Protein AF-A0A382EN35-F1 (afdb_monomer)

Foldseek 3Di:
DPPDDFCLLLLCQFDDPCVVVSVVCNVDPVSRVVVRVCVVVVCVVLVVCCVQLNPLLVSLVSLLVVLVVSCNRPFQDPVRDTPDDDPDDDHGDDPSNVSSVVSVVCNVVVCSCPPHPVVVVVVPPPDD

Structure (mmCIF, N/CA/C/O backbone):
data_AF-A0A382EN35-F1
#
_entry.id   AF-A0A382EN35-F1
#
loop_
_atom_site.group_PDB
_atom_site.id
_atom_site.type_symbol
_atom_site.label_atom_id
_atom_site.label_alt_id
_atom_site.label_comp_id
_atom_site.label_asym_id
_atom_site.label_entity_id
_atom_site.label_seq_id
_atom_site.pdbx_PDB_ins_code
_atom_site.Cartn_x
_atom_site.Cartn_y
_atom_site.Cartn_z
_atom_site.occupancy
_atom_site.B_iso_or_equiv
_atom_site.auth_seq_id
_atom_site.auth_comp_id
_atom_site.auth_asym_id
_atom_site.auth_atom_id
_atom_site.pdbx_PDB_model_num
ATOM 1 N N . MET A 1 1 ? 26.527 -5.115 -1.993 1.00 43.12 1 MET A N 1
ATOM 2 C CA . MET A 1 1 ? 25.183 -4.960 -1.397 1.00 43.12 1 MET A CA 1
ATOM 3 C C . MET A 1 1 ? 24.910 -3.475 -1.272 1.00 43.12 1 MET A C 1
ATOM 5 O O . MET A 1 1 ? 25.700 -2.794 -0.634 1.00 43.12 1 MET A O 1
ATOM 9 N N . ASN A 1 2 ? 23.881 -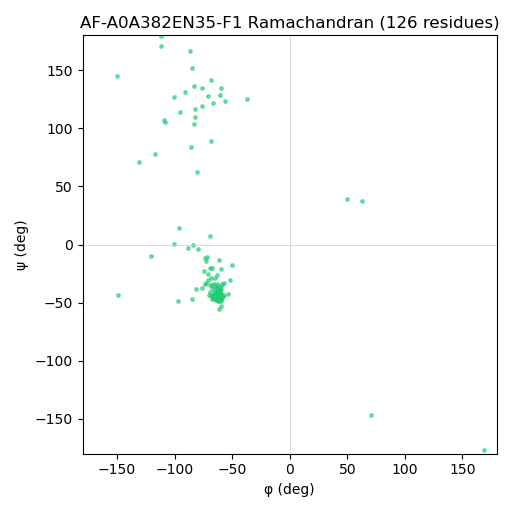2.965 -1.946 1.00 49.78 2 ASN A N 1
ATOM 10 C CA . ASN A 1 2 ? 23.429 -1.591 -1.745 1.00 49.78 2 ASN A CA 1
ATOM 11 C C . ASN A 1 2 ? 22.644 -1.558 -0.415 1.00 49.78 2 ASN A C 1
ATOM 13 O O . ASN A 1 2 ? 21.685 -2.321 -0.305 1.00 49.78 2 ASN A O 1
ATOM 17 N N . PRO A 1 3 ? 23.062 -0.784 0.605 1.00 67.81 3 PRO A N 1
ATOM 18 C CA . PRO A 1 3 ? 22.403 -0.771 1.914 1.00 67.81 3 PRO A CA 1
ATOM 19 C C . PRO A 1 3 ? 21.035 -0.072 1.898 1.00 67.81 3 PRO A C 1
ATOM 21 O O . PRO A 1 3 ? 20.296 -0.158 2.875 1.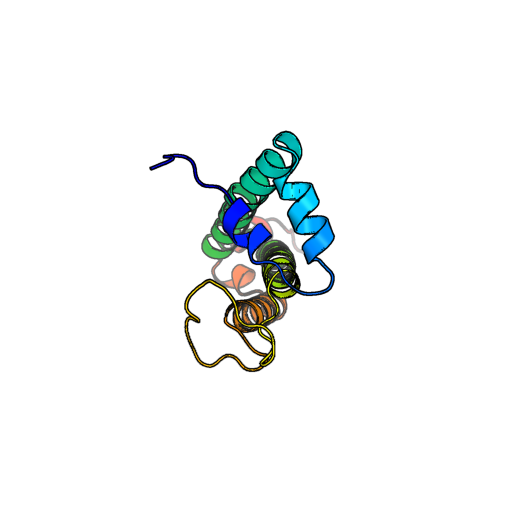00 67.81 3 PRO A O 1
ATOM 24 N N . PHE A 1 4 ? 20.692 0.618 0.810 1.00 75.19 4 PHE A N 1
ATOM 25 C CA . PHE A 1 4 ? 19.446 1.364 0.684 1.00 75.19 4 PHE A CA 1
ATOM 26 C C . PHE A 1 4 ? 18.336 0.494 0.076 1.00 75.19 4 PHE A C 1
ATOM 28 O O . PHE A 1 4 ? 18.537 -0.173 -0.942 1.00 75.19 4 PHE A O 1
ATOM 35 N N . TRP A 1 5 ? 17.158 0.499 0.707 1.00 81.62 5 TRP A N 1
ATOM 36 C CA . TRP A 1 5 ? 15.950 -0.138 0.177 1.00 81.62 5 TRP A CA 1
ATOM 37 C C . TRP A 1 5 ? 15.450 0.616 -1.064 1.00 81.62 5 TRP A C 1
ATOM 39 O O . TRP A 1 5 ? 15.502 1.843 -1.095 1.00 81.62 5 TRP A O 1
ATOM 49 N N . SER A 1 6 ? 14.953 -0.109 -2.071 1.00 87.94 6 SER A N 1
ATOM 50 C CA . SER A 1 6 ? 14.309 0.488 -3.247 1.00 87.94 6 SER A CA 1
ATOM 51 C C . SER A 1 6 ? 13.233 -0.424 -3.837 1.00 87.94 6 SER A C 1
ATOM 53 O O . SER A 1 6 ? 13.382 -1.648 -3.883 1.00 87.94 6 SER A O 1
ATOM 55 N N . SER A 1 7 ? 12.166 0.186 -4.349 1.00 88.25 7 SER A N 1
ATOM 56 C CA . SER A 1 7 ? 11.065 -0.464 -5.064 1.00 88.25 7 SER A CA 1
ATOM 57 C C . SER A 1 7 ? 11.393 -0.791 -6.525 1.00 88.25 7 SER A C 1
ATOM 59 O O . SER A 1 7 ? 10.600 -1.454 -7.195 1.00 88.25 7 SER A O 1
ATOM 61 N N . ALA A 1 8 ? 12.574 -0.402 -7.025 1.00 88.62 8 ALA A N 1
ATOM 62 C CA . ALA A 1 8 ? 12.966 -0.589 -8.423 1.00 88.62 8 ALA A CA 1
ATOM 63 C C . ALA A 1 8 ? 12.829 -2.039 -8.910 1.00 88.62 8 ALA A C 1
ATOM 65 O O . ALA A 1 8 ? 12.314 -2.276 -9.998 1.00 88.62 8 ALA A O 1
ATOM 66 N N . ALA A 1 9 ? 13.237 -3.018 -8.098 1.00 86.81 9 ALA A N 1
ATOM 67 C CA . ALA A 1 9 ? 13.136 -4.432 -8.464 1.00 86.81 9 ALA A CA 1
ATOM 68 C C . ALA A 1 9 ? 11.678 -4.885 -8.653 1.00 86.81 9 ALA A C 1
ATOM 70 O O . ALA A 1 9 ? 11.388 -5.657 -9.560 1.00 86.81 9 ALA A O 1
ATOM 71 N N . PHE A 1 10 ? 10.758 -4.374 -7.829 1.00 87.25 10 PHE A N 1
ATOM 72 C CA . PHE A 1 10 ? 9.329 -4.653 -7.961 1.00 87.25 10 PHE A CA 1
ATOM 73 C C . PHE A 1 10 ? 8.751 -4.007 -9.226 1.00 87.25 10 PHE A C 1
ATOM 75 O O . PHE A 1 10 ? 8.038 -4.656 -9.983 1.00 87.25 10 PHE A O 1
ATOM 82 N N . LEU A 1 11 ? 9.108 -2.747 -9.494 1.00 88.00 11 LEU A N 1
ATOM 83 C CA . LEU A 1 11 ? 8.664 -2.026 -10.689 1.00 88.00 11 LEU A CA 1
ATOM 84 C C . LEU A 1 11 ? 9.203 -2.647 -11.986 1.00 88.00 11 LEU 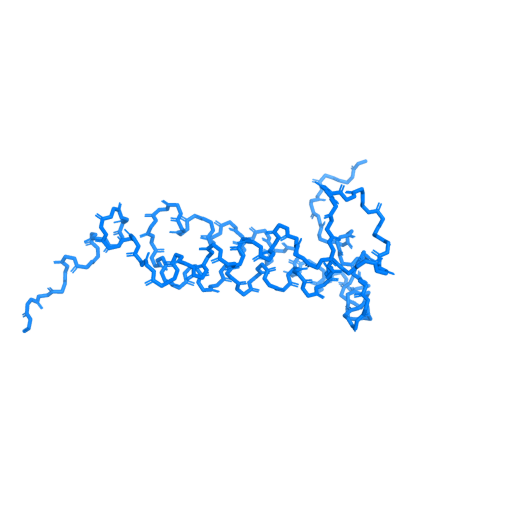A C 1
ATOM 86 O O . LEU A 1 11 ? 8.494 -2.688 -12.986 1.00 88.00 11 LEU A O 1
ATOM 90 N N . LEU A 1 12 ? 10.436 -3.153 -11.988 1.00 87.94 12 LEU A N 1
ATOM 91 C CA . LEU A 1 12 ? 11.012 -3.832 -13.153 1.00 87.94 12 LEU A CA 1
ATOM 92 C C . LEU A 1 12 ? 10.335 -5.173 -13.455 1.00 87.94 12 LEU A C 1
ATOM 94 O O . LEU A 1 12 ? 10.279 -5.570 -14.618 1.00 87.94 12 LEU A O 1
ATOM 98 N N . ASP A 1 13 ? 9.796 -5.837 -12.433 1.00 84.81 13 ASP A N 1
ATOM 99 C CA . ASP A 1 13 ? 9.011 -7.063 -12.588 1.00 84.81 13 ASP A CA 1
ATOM 100 C C . ASP A 1 13 ? 7.538 -6.762 -12.926 1.00 84.81 13 ASP A C 1
ATOM 102 O O . ASP A 1 13 ? 6.756 -7.686 -13.133 1.00 84.81 13 ASP A O 1
ATOM 106 N N . ALA A 1 14 ? 7.142 -5.484 -13.033 1.00 84.38 14 ALA A N 1
ATOM 107 C CA . ALA A 1 14 ? 5.801 -5.107 -13.455 1.00 84.38 14 ALA A CA 1
ATOM 108 C C . ALA A 1 14 ? 5.565 -5.489 -14.922 1.00 84.38 14 ALA A C 1
ATOM 110 O O . ALA A 1 14 ? 6.256 -5.042 -15.851 1.00 84.38 14 ALA A O 1
ATOM 111 N N . LYS A 1 15 ? 4.544 -6.316 -15.133 1.00 78.56 15 LYS A N 1
ATOM 112 C CA . LYS A 1 15 ? 4.154 -6.848 -16.443 1.00 78.56 15 LYS A CA 1
ATOM 113 C C . LYS A 1 15 ? 2.810 -6.271 -16.853 1.00 78.56 15 LYS A C 1
ATOM 115 O O . LYS A 1 15 ? 2.144 -5.613 -16.060 1.00 78.56 15 LYS A O 1
ATOM 120 N N . TRP A 1 16 ? 2.417 -6.517 -18.102 1.00 79.25 16 TRP A N 1
ATOM 121 C CA . TRP A 1 16 ? 1.153 -6.035 -18.666 1.00 79.25 16 TRP A CA 1
ATOM 122 C C . TRP A 1 16 ? 1.144 -4.507 -18.901 1.00 79.25 16 TRP A C 1
ATOM 124 O O . TRP A 1 16 ? 2.169 -3.937 -19.282 1.00 79.25 16 TRP A O 1
ATOM 134 N N . ILE A 1 17 ? -0.007 -3.845 -18.747 1.00 82.69 17 ILE A N 1
ATOM 135 C CA . ILE A 1 17 ? -0.247 -2.469 -19.2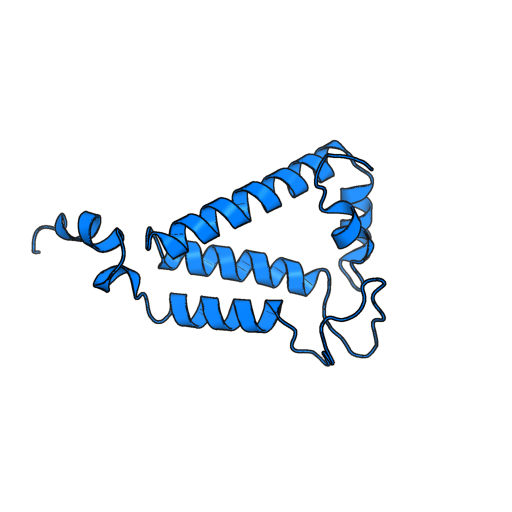18 1.00 82.69 17 ILE A CA 1
ATOM 136 C C . ILE A 1 17 ? 0.610 -1.407 -18.507 1.00 82.69 17 ILE A C 1
ATOM 138 O O . ILE A 1 17 ? 0.971 -0.396 -19.104 1.00 82.69 17 ILE A O 1
ATOM 142 N N . PHE A 1 18 ? 0.994 -1.656 -17.251 1.00 83.62 18 PHE A N 1
ATOM 143 C CA . PHE A 1 18 ? 1.767 -0.712 -16.437 1.00 83.62 18 PHE A CA 1
ATOM 144 C C . PHE A 1 18 ? 3.285 -0.860 -16.594 1.00 83.62 18 PHE A C 1
ATOM 146 O O . PHE A 1 18 ? 4.030 -0.044 -16.056 1.00 83.62 18 PHE A O 1
ATOM 153 N N . SER A 1 19 ? 3.763 -1.838 -17.374 1.00 84.12 19 SER A N 1
ATOM 154 C CA . SER A 1 19 ? 5.203 -2.089 -17.545 1.00 84.12 19 SER A CA 1
ATOM 155 C C . SER A 1 19 ? 5.952 -0.877 -18.122 1.00 84.12 19 SER A C 1
ATOM 157 O O . SER A 1 19 ? 7.060 -0.564 -17.691 1.00 84.12 19 SER A O 1
ATOM 159 N N . GLY A 1 20 ? 5.340 -0.143 -19.060 1.00 85.00 20 GLY A N 1
ATOM 160 C CA . GLY A 1 20 ? 5.939 1.068 -19.636 1.00 85.00 20 GLY A CA 1
ATOM 161 C C . GLY A 1 20 ? 6.106 2.193 -18.609 1.00 85.00 20 GLY A C 1
ATOM 162 O O . GLY A 1 20 ? 7.175 2.793 -18.513 1.00 85.00 20 GLY A O 1
ATOM 163 N N . ILE A 1 21 ? 5.073 2.423 -17.793 1.00 87.50 21 ILE A N 1
ATOM 164 C CA . ILE A 1 21 ? 5.085 3.439 -16.732 1.00 87.50 21 ILE A CA 1
ATOM 165 C C . ILE A 1 21 ? 6.100 3.050 -15.653 1.00 87.50 21 ILE A C 1
ATOM 167 O O . ILE A 1 21 ? 6.894 3.883 -15.228 1.00 87.50 21 ILE A O 1
ATOM 171 N N . ALA A 1 22 ? 6.136 1.775 -15.260 1.00 88.25 22 ALA A N 1
ATOM 172 C CA . ALA A 1 22 ? 7.079 1.269 -14.272 1.00 88.25 22 ALA A CA 1
ATOM 173 C C . ALA A 1 22 ? 8.538 1.467 -14.707 1.00 88.25 22 ALA A C 1
ATOM 175 O O . ALA A 1 22 ? 9.344 1.996 -13.944 1.00 88.25 22 ALA A O 1
ATOM 176 N N . LYS A 1 23 ? 8.868 1.143 -15.963 1.00 87.94 23 LYS A N 1
ATOM 177 C CA . LYS A 1 23 ? 10.208 1.379 -16.523 1.00 87.94 23 LYS A CA 1
ATOM 178 C C . LYS A 1 23 ? 10.570 2.860 -16.557 1.00 87.94 23 LYS A C 1
ATOM 180 O O . LYS A 1 23 ? 11.703 3.206 -16.239 1.00 87.94 23 LYS A O 1
ATOM 185 N N . TRP A 1 24 ? 9.623 3.733 -16.900 1.00 90.69 24 TRP A N 1
ATOM 186 C CA . TRP A 1 24 ? 9.848 5.179 -16.883 1.00 90.69 24 TRP A CA 1
ATOM 187 C C . TRP A 1 24 ? 10.105 5.717 -15.466 1.00 90.69 24 TRP A C 1
ATOM 189 O O . TRP A 1 24 ? 11.023 6.516 -15.272 1.00 90.69 24 TRP A O 1
ATOM 199 N N . MET A 1 25 ? 9.356 5.229 -14.469 1.00 88.62 25 MET A N 1
ATOM 200 C CA . MET A 1 25 ? 9.573 5.579 -13.061 1.00 88.62 25 MET A CA 1
ATOM 201 C C . MET A 1 25 ? 10.951 5.125 -12.570 1.00 88.62 25 MET A C 1
ATOM 203 O O . MET A 1 25 ? 11.632 5.890 -11.897 1.00 88.62 25 MET A O 1
ATOM 207 N N . VAL A 1 26 ? 11.392 3.921 -12.952 1.00 89.69 26 VAL A N 1
ATOM 208 C CA . VAL A 1 26 ? 12.725 3.396 -12.600 1.00 89.69 26 VAL A CA 1
ATOM 209 C C . VAL A 1 26 ? 13.850 4.142 -13.323 1.00 89.69 26 VAL A C 1
ATOM 211 O O . VAL A 1 26 ? 14.915 4.343 -12.748 1.00 89.69 26 VAL A O 1
ATOM 214 N N . ALA A 1 27 ? 13.627 4.585 -14.562 1.00 90.69 27 ALA A N 1
ATOM 215 C CA . ALA A 1 27 ? 14.623 5.320 -15.342 1.00 90.69 27 ALA A CA 1
ATOM 216 C C . ALA A 1 27 ? 14.933 6.722 -14.782 1.00 90.69 27 ALA A C 1
ATOM 218 O O . ALA A 1 27 ? 15.979 7.286 -15.097 1.00 90.69 27 ALA A O 1
ATOM 219 N N . SER A 1 28 ? 14.042 7.284 -13.959 1.00 91.38 28 SER A N 1
ATOM 220 C CA . SER A 1 28 ? 14.163 8.635 -13.407 1.00 91.38 28 SER A CA 1
ATOM 221 C C . SER A 1 28 ? 14.468 8.593 -11.902 1.00 91.38 28 SER A C 1
ATOM 223 O O . SER A 1 28 ? 13.558 8.332 -11.113 1.00 91.38 28 SER A O 1
ATOM 225 N N . PRO A 1 29 ? 15.700 8.917 -11.457 1.00 88.69 29 PRO A N 1
ATOM 226 C CA . PRO A 1 29 ? 16.086 8.781 -10.048 1.00 88.69 29 PRO A CA 1
ATOM 227 C C . PRO A 1 29 ? 15.229 9.592 -9.065 1.00 88.69 29 PRO A C 1
ATOM 229 O O . PRO A 1 29 ? 14.973 9.145 -7.951 1.00 88.69 29 PRO A O 1
ATOM 232 N N . SER A 1 30 ? 14.760 10.775 -9.472 1.00 91.06 30 SER A N 1
ATOM 233 C CA . SER A 1 30 ? 13.903 11.637 -8.648 1.00 91.06 30 SER A CA 1
ATOM 234 C C . SER A 1 30 ? 12.524 11.022 -8.394 1.00 91.06 30 SER A C 1
ATOM 236 O O . SER A 1 30 ? 12.034 11.041 -7.267 1.00 91.06 30 SER A O 1
ATOM 238 N N . ILE A 1 31 ? 11.912 10.445 -9.432 1.00 91.75 31 ILE A N 1
ATOM 239 C CA . ILE A 1 31 ? 10.604 9.785 -9.347 1.00 91.75 31 ILE A CA 1
ATOM 240 C C . ILE A 1 31 ? 10.731 8.485 -8.559 1.00 91.75 31 ILE A C 1
ATOM 242 O O . ILE A 1 31 ? 9.917 8.235 -7.673 1.00 91.75 31 ILE A O 1
ATOM 246 N N . LEU A 1 32 ? 11.775 7.697 -8.824 1.00 91.44 32 LEU A N 1
ATOM 247 C CA . LEU A 1 32 ? 12.045 6.474 -8.079 1.00 91.44 32 LEU A CA 1
ATOM 248 C C . LEU A 1 32 ? 12.205 6.755 -6.577 1.00 91.44 32 LEU A C 1
ATOM 250 O O . LEU A 1 32 ? 11.570 6.088 -5.768 1.00 91.44 32 LEU A O 1
ATOM 254 N N . GLY A 1 33 ? 12.959 7.794 -6.202 1.00 90.75 33 GLY A N 1
ATOM 255 C CA . GLY A 1 33 ? 13.111 8.194 -4.800 1.00 90.75 33 GLY A CA 1
ATOM 256 C C . GLY A 1 33 ? 11.797 8.634 -4.140 1.00 90.75 33 GLY A C 1
ATOM 257 O O . GLY A 1 33 ? 11.563 8.343 -2.966 1.00 90.75 33 GLY A O 1
ATOM 258 N N . LEU A 1 34 ? 10.903 9.292 -4.886 1.00 92.12 34 LEU A N 1
ATOM 259 C CA . LEU A 1 34 ? 9.570 9.642 -4.389 1.00 92.12 34 LEU A CA 1
ATOM 260 C C . LEU A 1 34 ? 8.711 8.392 -4.162 1.00 92.12 34 LEU A C 1
ATOM 262 O O . LEU A 1 34 ? 8.098 8.264 -3.104 1.00 92.12 34 LEU A O 1
ATOM 266 N N . VAL A 1 35 ? 8.686 7.466 -5.125 1.00 92.12 35 VAL A N 1
ATOM 267 C CA . VAL A 1 35 ? 7.954 6.193 -5.008 1.00 92.12 35 VAL A CA 1
ATOM 268 C C . VAL A 1 35 ? 8.501 5.359 -3.850 1.00 92.12 35 VAL A C 1
ATOM 270 O O . VAL A 1 35 ? 7.726 4.779 -3.090 1.00 92.12 35 VAL A O 1
ATOM 273 N N . ASP A 1 36 ? 9.819 5.347 -3.657 1.00 93.12 36 ASP A N 1
ATOM 274 C CA . ASP A 1 36 ? 10.455 4.636 -2.553 1.00 93.12 36 ASP A CA 1
ATOM 275 C C . ASP A 1 36 ? 10.027 5.211 -1.195 1.00 93.12 36 ASP A C 1
ATOM 277 O O . ASP A 1 36 ? 9.583 4.470 -0.315 1.00 93.12 36 ASP A O 1
ATOM 281 N N . ASN A 1 37 ? 10.064 6.537 -1.045 1.00 92.00 37 ASN A N 1
ATOM 282 C CA . ASN A 1 37 ? 9.605 7.208 0.171 1.00 92.00 37 ASN A CA 1
ATOM 283 C C . ASN A 1 37 ? 8.109 7.001 0.434 1.00 92.00 37 ASN A C 1
ATOM 285 O O . ASN A 1 37 ? 7.723 6.765 1.579 1.00 92.00 37 ASN A O 1
ATOM 289 N N . LEU A 1 38 ? 7.270 7.058 -0.605 1.00 92.44 38 LEU A N 1
ATOM 290 C CA . LEU A 1 38 ? 5.833 6.810 -0.482 1.00 92.44 38 LEU A CA 1
ATOM 291 C C . LEU A 1 38 ? 5.538 5.376 -0.047 1.00 92.44 38 LEU A C 1
ATOM 293 O O . LEU A 1 38 ? 4.684 5.176 0.809 1.00 92.44 38 LEU A O 1
ATOM 297 N N . ASN A 1 39 ? 6.251 4.386 -0.585 1.00 93.19 39 ASN A N 1
ATOM 298 C CA . ASN A 1 39 ? 6.083 2.998 -0.167 1.00 93.19 39 ASN A CA 1
ATOM 299 C C . ASN A 1 39 ? 6.518 2.798 1.290 1.00 93.19 39 ASN A C 1
ATOM 301 O O . ASN A 1 39 ? 5.764 2.222 2.070 1.00 93.19 39 ASN A O 1
ATOM 305 N N . MET A 1 40 ? 7.687 3.318 1.681 1.00 91.56 40 MET A N 1
ATOM 306 C CA . MET A 1 40 ? 8.186 3.189 3.055 1.00 91.56 40 MET A CA 1
ATOM 307 C C . MET A 1 40 ? 7.255 3.859 4.072 1.00 91.56 40 MET A C 1
ATOM 309 O O . MET A 1 40 ? 6.783 3.212 5.010 1.00 91.56 40 MET A O 1
ATOM 313 N N . TRP A 1 41 ? 6.962 5.149 3.891 1.00 94.00 41 TRP A N 1
ATOM 314 C CA . TRP A 1 41 ? 6.157 5.908 4.848 1.00 94.00 41 TRP A CA 1
ATOM 315 C C . TRP A 1 41 ? 4.670 5.593 4.743 1.00 94.00 41 TRP A C 1
ATOM 317 O O . TRP A 1 41 ? 4.005 5.501 5.770 1.00 94.00 41 TRP A O 1
ATOM 327 N N . GLY A 1 42 ? 4.151 5.375 3.535 1.00 93.25 42 GLY A N 1
ATOM 328 C CA . GLY A 1 42 ? 2.747 5.040 3.311 1.00 93.25 42 GLY A CA 1
ATOM 329 C C . GLY A 1 42 ? 2.359 3.749 4.021 1.00 93.25 42 GLY A C 1
ATOM 330 O O . GLY A 1 42 ? 1.437 3.760 4.835 1.00 93.25 42 GLY A O 1
ATOM 331 N N . LEU A 1 43 ? 3.105 2.661 3.799 1.00 92.62 43 LEU A N 1
ATOM 332 C CA . LEU A 1 43 ? 2.859 1.389 4.487 1.00 92.62 43 LEU A CA 1
ATOM 333 C C . LEU A 1 43 ? 3.014 1.518 6.004 1.00 92.62 43 LEU A C 1
ATOM 335 O O . LEU A 1 43 ? 2.170 1.022 6.748 1.00 92.62 43 LEU A O 1
ATOM 339 N N . THR A 1 44 ? 4.061 2.209 6.463 1.00 93.94 44 THR A N 1
ATOM 340 C CA . THR A 1 44 ? 4.338 2.358 7.899 1.00 93.94 44 THR A CA 1
ATOM 341 C C . THR A 1 44 ? 3.227 3.128 8.609 1.00 93.94 44 THR A C 1
ATOM 343 O O . THR A 1 44 ? 2.736 2.679 9.641 1.00 93.94 44 THR A O 1
ATOM 346 N N . ILE A 1 45 ? 2.795 4.262 8.053 1.00 93.88 45 ILE A N 1
ATOM 347 C CA . ILE A 1 45 ? 1.751 5.101 8.650 1.00 93.88 45 ILE A CA 1
ATOM 348 C C . ILE A 1 45 ? 0.410 4.366 8.629 1.00 93.88 45 ILE A C 1
ATOM 350 O O . ILE A 1 45 ? -0.263 4.315 9.654 1.00 93.88 45 ILE A O 1
ATOM 354 N N . ILE A 1 46 ? 0.039 3.749 7.501 1.00 93.12 46 ILE A N 1
ATOM 355 C CA . ILE A 1 46 ? -1.218 2.997 7.390 1.00 93.12 46 ILE A CA 1
ATOM 356 C C . ILE A 1 46 ? -1.235 1.832 8.385 1.00 93.12 46 ILE A C 1
ATOM 358 O O . ILE A 1 46 ? -2.199 1.682 9.136 1.00 93.12 46 ILE A O 1
ATOM 362 N N . GLY A 1 47 ? -0.162 1.040 8.436 1.00 90.88 47 GLY A N 1
ATOM 363 C CA . GLY A 1 47 ? -0.030 -0.072 9.374 1.00 90.88 47 GLY A CA 1
ATOM 364 C C . GLY A 1 47 ? -0.087 0.389 10.830 1.00 90.88 47 GLY A C 1
ATOM 365 O O . GLY A 1 47 ? -0.831 -0.183 11.623 1.00 90.88 47 GLY A O 1
ATOM 366 N N . ALA A 1 48 ? 0.622 1.466 11.178 1.00 91.38 48 ALA A N 1
ATOM 367 C CA . ALA A 1 48 ? 0.584 2.040 12.520 1.00 91.38 48 ALA A CA 1
ATOM 368 C C . ALA A 1 48 ? -0.822 2.531 12.898 1.00 91.38 48 ALA A C 1
ATOM 370 O O . ALA A 1 48 ? -1.296 2.232 13.992 1.00 91.38 48 ALA A O 1
ATOM 371 N N . CYS A 1 49 ? -1.523 3.222 11.994 1.00 88.81 49 CYS A N 1
ATOM 372 C CA . CYS A 1 49 ? -2.905 3.652 12.209 1.00 88.81 49 CYS A CA 1
ATOM 373 C C . CYS A 1 49 ? -3.849 2.463 12.437 1.00 88.81 49 CYS A C 1
ATOM 375 O O . CYS A 1 49 ? -4.679 2.511 13.344 1.00 88.81 49 CYS A O 1
ATOM 377 N N . LEU A 1 50 ? -3.705 1.379 11.666 1.00 88.19 50 LEU A N 1
ATOM 378 C CA . LEU A 1 50 ? -4.508 0.167 11.840 1.00 88.19 50 LEU A CA 1
ATOM 379 C C . LEU A 1 50 ? -4.217 -0.540 13.170 1.00 88.19 50 LEU A C 1
ATOM 381 O O . LEU A 1 50 ? -5.161 -0.907 13.866 1.00 88.19 50 LEU A O 1
ATOM 385 N N . ILE A 1 51 ? -2.943 -0.680 13.554 1.00 88.25 51 ILE A N 1
ATOM 386 C CA . ILE A 1 51 ? -2.530 -1.324 14.814 1.00 88.25 51 ILE A CA 1
ATOM 387 C C . ILE A 1 51 ? -3.007 -0.521 16.027 1.00 88.25 51 ILE A C 1
ATOM 389 O O . ILE A 1 51 ? -3.555 -1.085 16.970 1.00 88.25 51 ILE A O 1
ATOM 393 N N . LEU A 1 52 ? -2.820 0.800 16.003 1.00 85.88 52 LEU A N 1
ATOM 394 C CA . LEU A 1 52 ? -3.266 1.690 17.077 1.00 85.88 52 LEU A CA 1
ATOM 395 C C . LEU A 1 52 ? -4.795 1.862 17.093 1.00 85.88 52 LEU A C 1
ATOM 397 O O . LEU A 1 52 ? -5.358 2.372 18.063 1.00 85.88 52 LEU A O 1
ATOM 401 N N . GLY A 1 53 ? -5.481 1.454 16.023 1.00 81.88 53 GLY A N 1
ATOM 402 C CA . GLY A 1 53 ? -6.910 1.680 15.845 1.00 81.88 53 GLY A CA 1
ATOM 403 C C . GLY A 1 53 ? -7.254 3.170 15.777 1.00 81.88 53 GLY A C 1
ATOM 404 O O . GLY A 1 53 ? -8.265 3.580 16.344 1.00 81.88 53 GLY A O 1
ATOM 405 N N . LEU A 1 54 ? -6.393 3.966 15.133 1.00 79.75 54 LEU A N 1
ATOM 406 C CA . LEU A 1 54 ? -6.574 5.395 14.889 1.00 79.75 54 LEU A CA 1
ATOM 407 C C . LEU A 1 54 ? -7.051 5.611 13.447 1.00 79.75 54 LEU A C 1
ATOM 409 O O . LEU A 1 54 ? -6.405 5.147 12.508 1.00 79.75 54 LEU A O 1
ATOM 413 N N . PHE A 1 55 ? -8.157 6.331 13.258 1.00 81.44 55 PHE A N 1
ATOM 414 C CA . PHE A 1 55 ? -8.768 6.589 11.950 1.00 81.44 55 PHE A CA 1
ATOM 415 C C . PHE A 1 55 ? -8.948 5.311 11.114 1.00 81.44 55 PHE A C 1
ATOM 417 O O . PHE A 1 55 ? -8.744 5.321 9.898 1.00 81.44 55 PHE A O 1
ATOM 424 N N . SER A 1 56 ? -9.336 4.199 11.749 1.00 81.69 56 SER A N 1
ATOM 425 C CA . SER A 1 56 ? -9.265 2.860 11.138 1.00 81.69 56 SER A CA 1
ATOM 426 C C . SER A 1 56 ? -10.037 2.743 9.822 1.00 81.69 56 SER A C 1
ATOM 428 O O . SER A 1 56 ? -9.567 2.068 8.909 1.00 81.69 56 SER A O 1
ATOM 430 N N . ARG A 1 57 ? -11.160 3.457 9.656 1.00 83.50 57 ARG A N 1
ATOM 431 C CA . ARG A 1 57 ? -11.889 3.497 8.374 1.00 83.50 57 ARG A CA 1
ATOM 432 C C . ARG A 1 57 ? -11.042 4.097 7.249 1.00 83.50 57 ARG A C 1
ATOM 434 O O . ARG A 1 57 ? -10.937 3.508 6.177 1.00 83.50 57 ARG A O 1
ATOM 441 N N . TYR A 1 58 ? -10.415 5.248 7.495 1.00 88.25 58 TYR A N 1
ATOM 442 C CA . TYR A 1 58 ? -9.568 5.917 6.505 1.00 88.25 58 TYR A CA 1
ATOM 443 C C . TYR A 1 58 ? -8.281 5.132 6.252 1.00 88.25 58 TYR A C 1
ATOM 445 O O . TYR A 1 58 ? -7.889 4.971 5.100 1.00 88.25 58 TYR A O 1
ATOM 453 N N . ALA A 1 59 ? -7.667 4.588 7.306 1.00 89.88 59 ALA A N 1
ATOM 454 C CA . ALA A 1 59 ? -6.473 3.759 7.192 1.00 89.88 59 ALA A CA 1
ATOM 455 C C . ALA A 1 59 ? -6.750 2.460 6.415 1.00 89.88 59 ALA A C 1
ATOM 457 O O . ALA A 1 59 ? -5.975 2.108 5.530 1.00 89.88 59 ALA A O 1
ATOM 458 N N . SER A 1 60 ? -7.883 1.793 6.665 1.00 89.69 60 SER A N 1
ATOM 459 C CA . SER A 1 60 ? -8.282 0.578 5.936 1.00 89.69 60 SER A CA 1
ATOM 460 C C . SER A 1 60 ? -8.531 0.873 4.461 1.00 89.69 60 SER A C 1
ATOM 462 O O . SER A 1 60 ? -8.069 0.132 3.598 1.00 89.69 60 SER A O 1
ATOM 464 N N . TYR A 1 61 ? -9.200 1.989 4.156 1.00 91.69 61 TYR A N 1
ATOM 465 C CA . TYR A 1 61 ? -9.443 2.407 2.777 1.00 91.69 61 TYR A CA 1
ATOM 466 C C . TYR A 1 61 ? -8.144 2.765 2.038 1.00 91.69 61 TYR A C 1
ATOM 468 O O . TYR A 1 61 ? -7.916 2.299 0.922 1.00 91.69 61 TYR A O 1
ATOM 476 N N . ALA A 1 62 ? -7.258 3.543 2.670 1.00 92.88 62 ALA A N 1
ATOM 477 C CA . ALA A 1 62 ? -5.956 3.892 2.105 1.00 92.88 62 ALA A CA 1
ATOM 478 C C . ALA A 1 62 ? -5.074 2.651 1.892 1.00 92.88 62 ALA A C 1
ATOM 480 O O . ALA A 1 62 ? -4.470 2.502 0.830 1.00 92.88 62 ALA A O 1
ATOM 481 N N . GLY A 1 63 ? -5.046 1.733 2.864 1.00 92.69 63 GLY A N 1
ATOM 482 C CA . GLY A 1 63 ? -4.340 0.459 2.752 1.00 92.69 63 GLY A CA 1
ATOM 483 C C . GLY A 1 63 ? -4.881 -0.401 1.617 1.00 92.69 63 GLY A C 1
ATOM 484 O O . GLY A 1 63 ? -4.103 -0.931 0.831 1.00 92.69 63 GLY A O 1
ATOM 485 N N . MET A 1 64 ? -6.207 -0.486 1.480 1.00 93.75 64 MET A N 1
ATOM 486 C CA . MET A 1 64 ? -6.851 -1.242 0.407 1.00 93.75 64 MET A CA 1
ATOM 487 C C . MET A 1 64 ? -6.437 -0.703 -0.965 1.00 93.75 64 MET A C 1
ATOM 489 O O . MET A 1 64 ? -6.038 -1.482 -1.826 1.00 93.75 64 MET A O 1
ATOM 493 N N . ILE A 1 65 ? -6.470 0.621 -1.163 1.00 93.75 65 ILE A N 1
ATOM 494 C CA . ILE A 1 65 ? -6.016 1.247 -2.416 1.00 93.75 65 ILE A CA 1
ATOM 495 C C . ILE A 1 65 ? -4.547 0.917 -2.683 1.00 93.75 65 ILE A C 1
ATOM 497 O O . ILE A 1 65 ? -4.206 0.500 -3.787 1.00 93.75 65 ILE A O 1
ATOM 501 N N . LEU A 1 66 ? -3.680 1.080 -1.684 1.00 93.25 66 LEU A N 1
ATOM 502 C CA . LEU A 1 66 ? -2.244 0.862 -1.838 1.00 93.25 66 LEU A CA 1
ATOM 503 C C . LEU A 1 66 ? -1.923 -0.595 -2.212 1.00 93.25 66 LEU A C 1
ATOM 505 O O . LEU A 1 66 ? -1.154 -0.844 -3.140 1.00 93.25 66 LEU A O 1
ATOM 509 N N . VAL A 1 67 ? -2.568 -1.562 -1.560 1.00 92.94 67 VAL A N 1
ATOM 510 C CA . VAL A 1 67 ? -2.392 -2.989 -1.859 1.00 92.94 67 VAL A CA 1
ATOM 511 C C . VAL A 1 67 ? -2.954 -3.352 -3.241 1.00 92.94 67 VAL A C 1
ATOM 513 O O . VAL A 1 67 ? -2.336 -4.124 -3.980 1.00 92.94 67 VAL A O 1
ATOM 516 N N . LEU A 1 68 ? -4.082 -2.756 -3.642 1.00 91.44 68 LEU A N 1
ATOM 517 C CA . LEU A 1 68 ? -4.627 -2.922 -4.993 1.00 91.44 68 LEU A CA 1
ATOM 518 C C . LEU A 1 68 ? -3.684 -2.366 -6.062 1.00 91.44 68 LEU A C 1
ATOM 520 O O . LEU A 1 68 ? -3.535 -2.986 -7.112 1.00 91.44 68 LEU A O 1
ATOM 524 N N . VAL A 1 69 ? -3.000 -1.248 -5.800 1.00 90.69 69 VAL A N 1
ATOM 525 C CA . VAL A 1 69 ? -1.963 -0.737 -6.707 1.00 90.69 69 VAL A CA 1
ATOM 526 C C . VAL A 1 69 ? -0.854 -1.775 -6.883 1.00 90.69 69 VAL A C 1
ATOM 528 O O . VAL A 1 69 ? -0.486 -2.062 -8.019 1.00 90.69 69 VAL A O 1
ATOM 531 N N . TYR A 1 70 ? -0.375 -2.426 -5.818 1.00 89.69 70 TYR A N 1
ATOM 532 C CA . TYR A 1 70 ? 0.608 -3.506 -5.977 1.00 89.69 70 TYR A CA 1
ATOM 533 C C . TYR A 1 70 ? 0.076 -4.672 -6.810 1.00 89.69 70 TYR A C 1
ATOM 535 O O . TYR A 1 70 ? 0.791 -5.187 -7.667 1.00 89.69 70 TYR A O 1
ATOM 543 N N . TYR A 1 71 ? -1.181 -5.070 -6.606 1.00 88.12 71 TYR A N 1
ATOM 544 C CA . TYR A 1 71 ? -1.811 -6.091 -7.442 1.00 88.12 71 TYR A CA 1
ATOM 545 C C . TYR A 1 71 ? -1.872 -5.680 -8.923 1.00 88.12 71 TYR A C 1
ATOM 547 O O . TYR A 1 71 ? -1.614 -6.503 -9.794 1.00 88.12 71 TYR A O 1
ATOM 555 N N . LEU A 1 72 ? -2.156 -4.409 -9.225 1.00 87.69 72 LEU A N 1
ATOM 556 C CA . LEU A 1 72 ? -2.216 -3.905 -10.602 1.00 87.69 72 LEU A CA 1
ATOM 557 C C . LEU A 1 72 ? -0.851 -3.885 -11.301 1.00 87.69 72 LEU A C 1
ATOM 559 O O . LEU A 1 72 ? -0.791 -4.114 -12.509 1.00 87.69 72 LEU A O 1
ATOM 563 N N . PHE A 1 73 ? 0.233 -3.611 -10.572 1.00 85.69 73 PHE A N 1
ATOM 564 C CA . PHE A 1 73 ? 1.589 -3.635 -11.134 1.00 85.69 73 PHE A CA 1
ATOM 565 C C . PHE A 1 73 ? 2.087 -5.064 -11.386 1.00 85.69 73 PHE A C 1
ATOM 567 O O . PHE A 1 73 ? 2.785 -5.309 -12.371 1.00 85.69 73 PHE A O 1
ATOM 574 N N . THR A 1 74 ? 1.698 -6.019 -10.542 1.00 83.88 74 THR A N 1
ATOM 575 C CA . THR A 1 74 ? 2.078 -7.432 -10.676 1.00 83.88 74 THR A CA 1
ATOM 576 C C . THR A 1 74 ? 0.849 -8.341 -10.564 1.00 83.88 74 THR A C 1
ATOM 578 O O . THR A 1 74 ? 0.679 -9.021 -9.544 1.00 83.88 74 THR A O 1
ATOM 581 N N . PRO A 1 75 ? -0.043 -8.342 -11.575 1.00 82.62 75 PRO A N 1
ATOM 582 C CA . PRO A 1 75 ? -1.237 -9.168 -11.541 1.00 82.62 75 PRO A CA 1
ATOM 583 C C . PRO A 1 75 ? -0.857 -10.634 -11.701 1.00 82.62 75 PRO A C 1
ATOM 585 O O . PRO A 1 75 ? -0.177 -11.025 -12.645 1.00 82.62 75 PRO A O 1
ATOM 588 N N . SER A 1 76 ? -1.329 -11.466 -10.782 1.00 77.25 76 SER A N 1
ATOM 589 C CA . SER A 1 76 ? -0.952 -12.874 -10.743 1.00 77.25 76 SER A CA 1
ATOM 590 C C . SER A 1 76 ? -1.753 -13.708 -11.741 1.00 77.25 76 SER A C 1
ATOM 592 O O . SER A 1 76 ? -2.520 -14.572 -11.338 1.00 77.25 76 SER A O 1
ATOM 594 N N . PHE A 1 77 ? -1.607 -13.418 -13.033 1.00 78.62 77 PHE A N 1
ATOM 595 C CA . PHE A 1 77 ? -2.220 -14.188 -14.108 1.00 78.62 77 PHE A CA 1
ATOM 596 C C . PHE A 1 77 ? -1.369 -15.410 -14.456 1.00 78.62 77 PHE A C 1
ATOM 598 O O . PHE A 1 77 ? -0.165 -15.295 -14.657 1.00 78.62 77 PHE A O 1
ATOM 605 N N . TRP A 1 78 ? -2.022 -16.553 -14.650 1.00 68.94 78 TRP A N 1
ATOM 606 C CA . TRP A 1 78 ? -1.433 -17.820 -15.112 1.00 68.94 78 TRP A CA 1
ATOM 607 C C . TRP A 1 78 ? -0.541 -17.769 -16.377 1.00 68.94 78 TRP A C 1
ATOM 609 O O . TRP A 1 78 ? 0.214 -18.707 -16.596 1.00 68.94 78 TRP A O 1
ATOM 619 N N . TRP A 1 79 ? -0.594 -16.714 -17.205 1.00 70.19 79 TRP A N 1
ATOM 620 C CA . TRP A 1 79 ? 0.259 -16.551 -18.401 1.00 70.19 79 TRP A CA 1
ATOM 621 C C . TRP A 1 79 ? 1.455 -15.603 -18.187 1.00 70.19 79 TRP A C 1
ATOM 623 O O . TRP A 1 79 ? 2.186 -15.316 -19.136 1.00 70.19 79 TRP A O 1
ATOM 633 N N . LEU A 1 80 ? 1.624 -15.039 -16.984 1.00 73.88 80 LEU A N 1
ATOM 634 C CA . LEU A 1 80 ? 2.710 -14.113 -16.653 1.00 73.88 80 LEU A CA 1
ATOM 635 C C . LEU A 1 80 ? 3.719 -14.789 -15.721 1.00 73.88 80 LEU A C 1
ATOM 637 O O . LEU A 1 80 ? 3.484 -14.915 -14.524 1.00 73.88 80 LEU A O 1
ATOM 641 N N . ASP A 1 81 ? 4.877 -15.160 -16.266 1.00 70.00 81 ASP A N 1
ATOM 642 C CA . ASP A 1 81 ? 5.969 -15.744 -15.479 1.00 70.00 81 ASP A CA 1
ATOM 643 C C . ASP A 1 81 ? 6.794 -14.652 -14.807 1.00 70.00 81 ASP A C 1
ATOM 645 O O . ASP A 1 81 ? 7.505 -13.924 -15.490 1.00 70.00 81 ASP A O 1
ATOM 649 N N . TYR A 1 82 ? 6.730 -14.500 -13.491 1.00 72.44 82 TYR A N 1
ATOM 650 C CA . TYR A 1 82 ? 7.512 -13.487 -12.773 1.00 72.44 82 TYR A CA 1
ATOM 651 C C . TYR A 1 82 ? 8.921 -13.978 -12.431 1.00 72.44 82 TYR A C 1
ATOM 653 O O . TYR A 1 82 ? 9.159 -15.173 -12.273 1.00 72.44 82 TYR A O 1
ATOM 661 N N . SER A 1 83 ? 9.875 -13.048 -12.324 1.00 66.06 83 SER A N 1
ATOM 662 C CA . SER A 1 83 ? 11.274 -13.399 -12.021 1.00 66.06 83 SER A CA 1
ATOM 663 C C . SER A 1 83 ? 11.450 -13.794 -10.551 1.00 66.06 83 SER A C 1
ATOM 665 O O . SER A 1 83 ? 12.403 -14.484 -10.187 1.00 66.06 83 SER A O 1
ATOM 667 N N . ARG A 1 84 ? 10.532 -13.338 -9.689 1.00 65.31 84 ARG A N 1
ATOM 668 C CA . ARG A 1 84 ? 10.459 -13.751 -8.289 1.00 65.31 84 ARG A CA 1
ATOM 669 C C . ARG A 1 84 ? 9.853 -15.153 -8.177 1.00 65.31 84 ARG A C 1
ATOM 671 O O . ARG A 1 84 ? 8.808 -15.388 -8.780 1.00 65.31 84 ARG A O 1
ATOM 678 N N . PRO A 1 85 ? 10.441 -16.055 -7.365 1.00 60.09 85 PRO A N 1
ATOM 679 C CA . PRO A 1 85 ? 9.801 -17.326 -7.065 1.00 60.09 85 PRO A CA 1
ATOM 680 C C . PRO A 1 85 ? 8.415 -17.051 -6.482 1.00 60.09 85 PRO A C 1
ATOM 682 O O . PRO A 1 85 ? 8.283 -16.297 -5.517 1.00 60.09 85 PRO A O 1
ATOM 685 N N . GLY A 1 86 ? 7.385 -17.619 -7.109 1.00 61.06 86 GLY A N 1
ATOM 686 C CA . GLY A 1 86 ? 6.017 -17.475 -6.637 1.00 61.06 86 GLY A CA 1
ATOM 687 C C . GLY A 1 86 ? 5.895 -18.040 -5.225 1.00 61.06 86 GLY A C 1
ATOM 688 O O . GLY A 1 86 ? 6.274 -19.180 -4.975 1.00 61.06 86 GLY A O 1
ATOM 689 N N . GLU A 1 87 ? 5.337 -17.257 -4.304 1.00 59.81 87 GLU A N 1
ATOM 690 C CA . GLU A 1 87 ? 5.056 -17.680 -2.922 1.00 59.81 87 GLU A CA 1
ATOM 691 C C . GLU A 1 87 ? 3.918 -18.736 -2.829 1.00 59.81 87 GLU A C 1
ATOM 693 O O . GLU A 1 87 ? 3.482 -19.096 -1.737 1.00 59.81 87 GLU A O 1
ATOM 698 N N . GLY A 1 88 ? 3.432 -19.258 -3.966 1.00 61.72 88 GLY A N 1
ATOM 699 C CA . GLY A 1 88 ? 2.372 -20.261 -4.06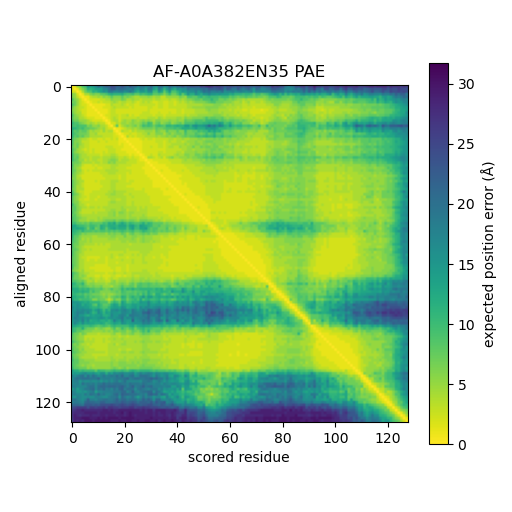9 1.00 61.72 88 GLY A CA 1
ATOM 700 C C . GLY A 1 88 ? 1.851 -20.452 -5.501 1.00 61.72 88 GLY A C 1
ATOM 701 O O . GLY A 1 88 ? 2.340 -19.839 -6.449 1.00 61.72 88 GLY A O 1
ATOM 702 N N . SER A 1 89 ? 0.830 -21.304 -5.657 1.00 60.53 89 SER A N 1
ATOM 703 C CA . SER A 1 89 ? 0.115 -21.518 -6.926 1.00 60.53 89 SER A CA 1
ATOM 704 C C . SER A 1 89 ? -0.997 -20.481 -7.093 1.00 60.53 89 SER A C 1
ATOM 706 O O . SER A 1 89 ? -2.155 -20.727 -6.752 1.00 60.53 89 SER A O 1
ATOM 708 N N . TYR A 1 90 ? -0.645 -19.305 -7.603 1.00 66.50 90 TYR A N 1
ATOM 709 C CA . TYR A 1 90 ? -1.578 -18.199 -7.804 1.00 66.50 90 TYR A CA 1
ATOM 710 C C . TYR A 1 90 ? -2.124 -18.193 -9.241 1.00 66.50 90 TYR A C 1
ATOM 712 O O . TYR A 1 90 ? -1.375 -17.970 -10.186 1.00 66.50 90 TYR A O 1
ATOM 720 N N . LEU A 1 91 ? -3.430 -18.428 -9.418 1.00 68.56 91 LEU A N 1
ATOM 721 C CA . LEU A 1 91 ? -4.081 -18.355 -10.740 1.00 68.56 91 LEU A CA 1
ATOM 722 C C . LEU A 1 91 ? -4.515 -16.932 -11.116 1.00 68.56 91 LEU A C 1
ATOM 724 O O . LEU A 1 91 ? -4.323 -16.502 -12.251 1.00 68.56 91 LEU A O 1
ATOM 728 N N . VAL A 1 92 ? -5.168 -16.260 -10.163 1.00 71.06 92 VAL A N 1
ATOM 729 C CA . VAL A 1 92 ? -5.691 -14.883 -10.260 1.00 71.06 92 VAL A CA 1
ATOM 730 C C . VAL A 1 92 ? -5.647 -14.235 -8.875 1.00 71.06 92 VAL A C 1
ATOM 732 O O . VAL A 1 92 ? -5.221 -13.098 -8.715 1.00 71.06 92 VAL A O 1
ATOM 735 N N . VAL A 1 93 ? -6.049 -14.979 -7.842 1.00 79.69 93 VAL A N 1
ATOM 736 C CA . VAL A 1 93 ? -6.030 -14.506 -6.455 1.00 79.69 93 VAL A CA 1
ATOM 737 C C . VAL A 1 93 ? -4.628 -14.673 -5.876 1.00 79.69 93 VAL A C 1
ATOM 739 O O . VAL A 1 93 ? -4.153 -15.798 -5.734 1.00 79.69 93 VAL A O 1
ATOM 742 N N . ASN A 1 94 ? -3.982 -13.563 -5.520 1.00 86.19 94 ASN A N 1
ATOM 743 C CA . ASN A 1 94 ? -2.728 -13.556 -4.768 1.00 86.19 94 ASN A CA 1
ATOM 744 C C . ASN A 1 94 ? -2.931 -12.995 -3.351 1.00 86.19 94 ASN A C 1
ATOM 746 O O . ASN A 1 94 ? -4.029 -12.580 -2.975 1.00 86.19 94 ASN A O 1
ATOM 750 N N . LYS A 1 95 ? -1.849 -12.958 -2.566 1.00 85.12 95 LYS A N 1
ATOM 751 C CA . LYS A 1 95 ? -1.861 -12.422 -1.201 1.00 85.12 95 LYS A CA 1
ATOM 752 C C . LYS A 1 95 ? -2.349 -10.971 -1.136 1.00 85.12 95 LYS A C 1
ATOM 754 O O . LYS A 1 95 ? -3.195 -10.675 -0.304 1.00 85.12 95 LYS A O 1
ATOM 759 N N . ASN A 1 96 ? -1.909 -10.108 -2.053 1.00 89.69 96 ASN A N 1
ATOM 760 C CA . ASN A 1 96 ? -2.342 -8.707 -2.098 1.00 89.69 96 ASN A CA 1
ATOM 761 C C . ASN A 1 96 ? -3.865 -8.597 -2.284 1.00 89.69 96 ASN A C 1
ATOM 763 O O . ASN A 1 96 ? -4.519 -7.801 -1.621 1.00 89.69 96 ASN A O 1
ATOM 767 N N . LEU A 1 97 ? -4.464 -9.421 -3.147 1.00 88.88 97 LEU A N 1
ATOM 768 C CA . LEU A 1 97 ? -5.914 -9.405 -3.337 1.00 88.88 97 LEU A CA 1
ATOM 769 C C . LEU A 1 97 ? -6.655 -9.863 -2.071 1.00 88.88 97 LEU A C 1
ATOM 771 O O . LEU A 1 97 ? -7.650 -9.254 -1.686 1.00 88.88 97 LEU A O 1
ATOM 775 N N . ILE A 1 98 ? -6.140 -10.890 -1.389 1.00 90.69 98 ILE A N 1
ATOM 776 C CA . ILE A 1 98 ? -6.686 -11.360 -0.106 1.00 90.69 98 ILE A CA 1
ATOM 777 C C . ILE A 1 98 ? -6.570 -10.265 0.965 1.00 90.69 98 ILE A C 1
ATOM 779 O O . ILE A 1 98 ? -7.526 -10.020 1.697 1.00 90.69 98 ILE A O 1
ATOM 783 N N . GLU A 1 99 ? -5.434 -9.571 1.036 1.00 91.38 99 GLU A N 1
ATOM 784 C CA . GLU A 1 99 ? -5.212 -8.447 1.950 1.00 91.38 99 GLU A CA 1
ATOM 785 C C . GLU A 1 99 ? -6.156 -7.277 1.656 1.00 91.38 99 GLU A C 1
ATOM 787 O O . GLU A 1 99 ? -6.744 -6.720 2.581 1.00 91.38 99 GLU A O 1
ATOM 792 N N . ALA A 1 100 ? -6.380 -6.943 0.383 1.00 92.88 100 ALA A N 1
ATOM 793 C CA . ALA A 1 100 ? -7.351 -5.926 -0.007 1.00 92.88 100 ALA A CA 1
ATOM 794 C C . ALA A 1 100 ? -8.778 -6.311 0.425 1.00 92.88 100 ALA A C 1
ATOM 796 O O . ALA A 1 100 ? -9.498 -5.474 0.971 1.00 92.88 100 ALA A O 1
ATOM 797 N N . CYS A 1 101 ? -9.174 -7.580 0.264 1.00 92.12 101 CYS A N 1
ATOM 798 C CA . CYS A 1 101 ? -10.452 -8.081 0.776 1.00 92.12 101 CYS A CA 1
ATOM 799 C C . CYS A 1 101 ? -10.530 -8.012 2.309 1.00 92.12 101 CYS A C 1
ATOM 801 O O . CYS A 1 101 ? -11.562 -7.618 2.849 1.00 92.12 101 CYS A O 1
ATOM 803 N N . ALA A 1 102 ? -9.453 -8.345 3.023 1.00 91.81 102 ALA A N 1
ATOM 804 C CA . ALA A 1 102 ? -9.408 -8.241 4.480 1.00 91.81 102 ALA A CA 1
ATOM 805 C C . ALA A 1 102 ? -9.552 -6.782 4.951 1.00 91.81 102 ALA A C 1
ATOM 807 O O . ALA A 1 102 ? -10.329 -6.495 5.861 1.00 91.81 102 ALA A O 1
ATOM 808 N N . LEU A 1 103 ? -8.870 -5.844 4.289 1.00 91.25 103 LEU A N 1
ATOM 809 C CA . LEU A 1 103 ? -8.992 -4.411 4.563 1.00 91.25 103 LEU A CA 1
ATOM 810 C C . LEU A 1 103 ? -10.389 -3.877 4.228 1.00 91.25 103 LEU A C 1
ATOM 812 O O . LEU A 1 103 ? -10.905 -3.030 4.953 1.00 91.25 103 LEU A O 1
ATOM 816 N N . PHE A 1 104 ? -11.043 -4.406 3.191 1.00 91.56 104 PHE A N 1
ATOM 817 C CA . PHE A 1 104 ? -12.439 -4.091 2.889 1.00 91.56 104 PHE A CA 1
ATOM 818 C C . PHE A 1 104 ? -13.391 -4.549 4.006 1.00 91.56 104 PHE A C 1
ATOM 820 O O . PHE A 1 104 ? -14.291 -3.808 4.401 1.00 91.56 104 PHE A O 1
ATOM 827 N N . VAL A 1 105 ? -13.165 -5.735 4.578 1.00 90.12 105 VAL A N 1
ATOM 828 C CA . VAL A 1 105 ? -13.927 -6.207 5.746 1.00 90.12 105 VAL A CA 1
ATOM 829 C C . VAL A 1 105 ? -13.694 -5.290 6.950 1.00 90.12 105 VAL A C 1
ATOM 831 O O . VAL A 1 105 ? -14.662 -4.887 7.591 1.00 90.12 105 VAL A O 1
ATOM 834 N N . LEU A 1 106 ? -12.447 -4.895 7.229 1.00 87.31 106 LEU A N 1
ATOM 835 C CA . LEU A 1 106 ? -12.131 -3.949 8.313 1.00 87.31 106 LEU A CA 1
ATOM 836 C C . LEU A 1 106 ? -12.752 -2.565 8.092 1.00 87.31 106 LEU A C 1
ATOM 838 O O . LEU A 1 106 ? -13.182 -1.916 9.045 1.00 87.31 106 LEU A O 1
ATOM 842 N N . TYR A 1 107 ? -12.850 -2.129 6.837 1.00 87.44 107 TYR A N 1
ATOM 843 C CA . TYR A 1 107 ? -13.559 -0.910 6.474 1.00 87.44 107 TYR A CA 1
ATOM 844 C C . TYR A 1 107 ? -15.064 -1.013 6.771 1.00 87.44 107 TYR A C 1
ATOM 846 O O . TYR A 1 107 ? -15.643 -0.080 7.331 1.00 87.44 107 TYR A O 1
ATOM 854 N N . GLN A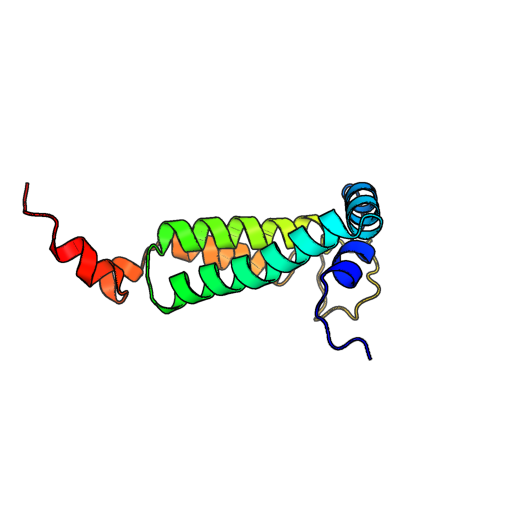 1 108 ? -15.694 -2.145 6.434 1.00 86.88 108 GLN A N 1
ATOM 855 C CA . GLN A 1 108 ? -17.126 -2.366 6.652 1.00 86.88 108 GLN A CA 1
ATOM 856 C C . GLN A 1 108 ? -17.480 -2.582 8.132 1.00 86.88 108 GLN A C 1
ATOM 858 O O . GLN A 1 108 ? -18.558 -2.171 8.570 1.00 86.88 108 GLN A 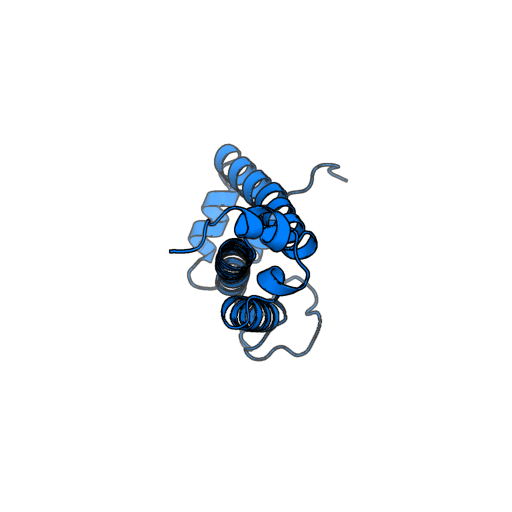O 1
ATOM 863 N N . PHE A 1 109 ? -16.573 -3.195 8.896 1.00 84.00 109 PHE A N 1
ATOM 864 C CA . PHE A 1 109 ? -16.712 -3.481 10.323 1.00 84.00 109 PHE A CA 1
ATOM 865 C C . PHE A 1 109 ? -15.639 -2.731 11.130 1.00 84.00 109 PHE A C 1
ATOM 867 O O . PHE A 1 109 ? -14.649 -3.334 11.563 1.00 84.00 109 PHE A O 1
ATOM 874 N N . PRO A 1 110 ? -15.823 -1.414 11.356 1.00 73.75 110 PRO A N 1
ATOM 875 C CA . PRO A 1 110 ? -14.852 -0.571 12.045 1.00 73.75 110 PRO A CA 1
ATOM 876 C C . PRO A 1 110 ? -14.750 -0.963 13.522 1.00 73.75 110 PRO A C 1
ATOM 878 O O . PRO A 1 110 ? -15.433 -0.435 14.395 1.00 73.75 110 PRO A O 1
ATOM 881 N N . THR A 1 111 ? -13.853 -1.901 13.809 1.00 70.12 111 THR A N 1
ATOM 882 C CA . THR A 1 111 ? -13.631 -2.429 15.163 1.00 70.12 111 THR A CA 1
ATOM 883 C C . THR A 1 111 ? -12.881 -1.418 16.051 1.00 70.12 111 THR A C 1
ATOM 885 O O . THR A 1 111 ? -12.845 -1.555 17.277 1.00 70.12 111 THR A O 1
ATOM 888 N N . SER A 1 112 ? -12.338 -0.343 15.460 1.00 67.00 112 SER A N 1
ATOM 889 C CA . SER A 1 112 ? -11.645 0.727 16.188 1.00 67.00 112 SER A CA 1
ATOM 890 C C . SER A 1 112 ? -12.535 1.490 17.165 1.00 67.00 112 SER A C 1
ATOM 892 O O . SER A 1 112 ? -12.033 1.977 18.173 1.00 67.00 112 SER A O 1
ATOM 894 N N . GLU A 1 113 ? -13.848 1.540 16.934 1.00 64.75 113 GLU A N 1
ATOM 895 C CA . GLU A 1 113 ? -14.793 2.197 17.847 1.00 64.75 113 GLU A CA 1
ATOM 896 C C . GLU A 1 113 ? -14.952 1.428 19.176 1.00 64.75 113 GLU A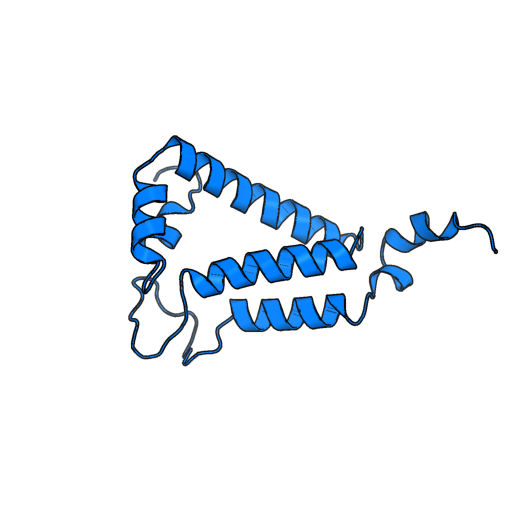 C 1
ATOM 898 O O . GLU A 1 113 ? -15.343 2.009 20.189 1.00 64.75 113 GLU A O 1
ATOM 903 N N . ILE A 1 114 ? -14.605 0.133 19.196 1.00 65.19 114 ILE A N 1
ATOM 904 C CA . ILE A 1 114 ? -14.770 -0.755 20.356 1.00 65.19 114 ILE A CA 1
ATOM 905 C C . ILE A 1 114 ? -13.459 -0.875 21.152 1.00 65.19 114 ILE A C 1
ATOM 907 O O . ILE A 1 114 ? -13.463 -0.705 22.375 1.00 65.19 114 ILE A O 1
ATOM 911 N N . ILE A 1 115 ? -12.336 -1.139 20.470 1.00 69.50 115 ILE A N 1
ATOM 912 C CA . ILE A 1 115 ? -11.026 -1.437 21.095 1.00 69.50 115 ILE A CA 1
ATOM 913 C C . ILE A 1 115 ? -9.890 -0.472 20.711 1.00 69.50 115 ILE A C 1
ATOM 915 O O . ILE A 1 115 ? -8.823 -0.538 21.315 1.00 69.50 115 ILE A O 1
ATOM 919 N N . GLY A 1 116 ? -10.085 0.407 19.724 1.00 71.19 116 GLY A N 1
ATOM 920 C CA . GLY A 1 116 ? -9.039 1.297 19.207 1.00 71.19 116 GLY A CA 1
ATOM 921 C C . GLY A 1 116 ? -8.901 2.613 19.974 1.00 71.19 116 GLY A C 1
ATOM 922 O O . GLY A 1 116 ? -9.794 3.016 20.728 1.00 71.19 116 GLY A O 1
ATOM 923 N N . LEU A 1 117 ? -7.793 3.331 19.738 1.00 69.69 117 LEU A N 1
ATOM 924 C CA . LEU A 1 117 ? -7.602 4.688 20.270 1.00 69.69 117 LEU A CA 1
ATOM 925 C C . LEU A 1 117 ? -8.676 5.678 19.789 1.00 69.69 117 LEU A C 1
ATOM 927 O O . LEU A 1 117 ? -8.924 6.669 20.480 1.00 69.69 117 LEU A O 1
ATOM 931 N N . ASP A 1 118 ? -9.366 5.392 18.678 1.00 68.00 118 ASP A N 1
ATOM 932 C CA . ASP A 1 118 ? -10.532 6.158 18.214 1.00 68.00 118 ASP A CA 1
ATOM 933 C C . ASP A 1 118 ? -11.598 6.341 19.314 1.00 68.00 118 ASP A C 1
ATOM 935 O O . ASP A 1 118 ? -12.250 7.387 19.382 1.00 68.00 118 ASP A O 1
ATOM 939 N N . ARG A 1 119 ? -11.727 5.393 20.255 1.00 64.88 119 ARG A N 1
ATOM 940 C CA . ARG A 1 119 ? -12.647 5.504 21.400 1.00 64.88 119 ARG A CA 1
ATOM 941 C C . ARG A 1 119 ? -12.355 6.715 22.294 1.00 64.88 119 ARG A C 1
ATOM 94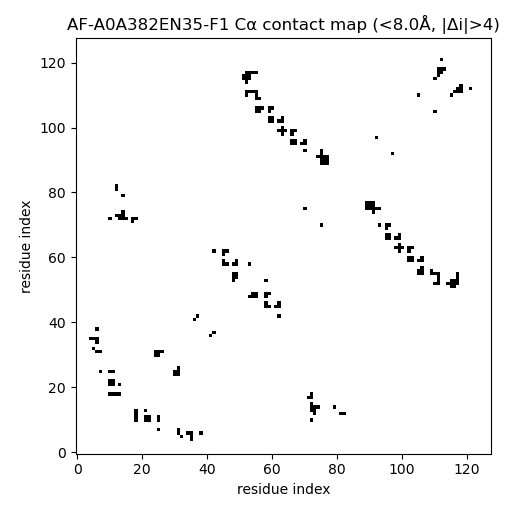3 O O . ARG A 1 119 ? -13.288 7.319 22.827 1.00 64.88 119 ARG A O 1
ATOM 950 N N . LEU A 1 120 ? -11.084 7.078 22.476 1.00 64.25 120 LEU A N 1
ATOM 951 C CA . LEU A 1 120 ? -10.686 8.212 23.321 1.00 64.25 120 LEU A CA 1
ATOM 952 C C . LEU A 1 120 ? -11.051 9.557 22.679 1.00 64.25 120 LEU A C 1
ATOM 954 O O . LEU A 1 120 ? -11.379 10.503 23.392 1.00 64.25 120 LEU A O 1
ATOM 958 N N . LEU A 1 121 ? -11.061 9.619 21.346 1.00 64.38 121 LEU A N 1
ATOM 959 C CA . LEU A 1 121 ? -11.446 10.808 20.584 1.00 64.38 121 LEU A CA 1
ATOM 960 C C . LEU A 1 121 ? -12.973 10.943 20.464 1.00 64.38 121 LEU A C 1
ATOM 962 O O . LEU A 1 121 ? -13.509 12.043 20.587 1.00 64.38 121 LEU A O 1
ATOM 966 N N . ILE A 1 122 ? -13.700 9.831 20.294 1.00 58.78 122 ILE A N 1
ATOM 967 C CA . ILE A 1 122 ? -15.169 9.829 20.150 1.00 58.78 122 ILE A CA 1
ATOM 968 C C . ILE A 1 122 ? -15.886 10.171 21.469 1.00 58.78 122 ILE A C 1
ATOM 970 O O . ILE A 1 122 ? -16.975 10.746 21.438 1.00 58.78 122 ILE A O 1
ATOM 974 N N . LYS A 1 123 ? -15.266 9.929 22.635 1.00 53.03 123 LYS A N 1
ATOM 975 C CA . LYS A 1 123 ? -15.835 10.308 23.945 1.00 53.03 123 LYS A CA 1
ATOM 976 C C . LYS A 1 123 ? -16.053 11.828 24.109 1.00 53.03 123 LYS A C 1
ATOM 978 O O . LYS A 1 123 ? -16.776 12.234 25.013 1.00 53.03 123 LYS A O 1
ATOM 983 N N . TYR A 1 124 ? -15.486 12.652 23.223 1.00 50.47 124 TYR A N 1
ATOM 984 C CA . TYR A 1 124 ? -15.688 14.105 23.168 1.00 50.47 124 TYR A CA 1
ATOM 985 C C . TYR A 1 124 ? -16.759 14.571 22.168 1.00 50.47 124 TYR A C 1
ATOM 987 O O . TYR A 1 124 ? -16.841 15.766 21.888 1.00 50.47 124 TYR A O 1
ATOM 995 N N . LYS A 1 125 ? -17.621 13.689 21.642 1.00 46.19 125 LYS A N 1
ATOM 996 C CA . LYS A 1 125 ? -18.887 14.144 21.045 1.00 46.19 125 LYS A CA 1
ATOM 997 C C . LYS A 1 125 ? -19.916 14.335 22.167 1.00 46.19 125 LYS A C 1
ATOM 999 O O . LYS A 1 125 ? -20.428 13.329 22.661 1.00 46.19 125 LYS A O 1
ATOM 1004 N N . PRO A 1 126 ? -20.223 15.577 22.603 1.00 43.16 126 PRO A N 1
ATOM 1005 C CA . PRO A 1 126 ? -21.351 15.789 23.494 1.00 43.16 126 PRO A CA 1
ATOM 1006 C C . PRO A 1 126 ? -22.613 15.297 22.786 1.00 43.16 126 PRO A C 1
ATOM 1008 O O . PRO A 1 126 ? -22.806 15.540 21.593 1.00 43.16 126 PRO A O 1
ATOM 1011 N N . PHE A 1 127 ? -23.415 14.557 23.546 1.00 44.69 127 PHE A N 1
ATOM 1012 C CA . PHE A 1 127 ? -24.769 14.139 23.211 1.00 44.69 127 PHE A CA 1
ATOM 1013 C C . PHE A 1 127 ? -25.492 15.261 22.454 1.00 44.69 127 PHE A C 1
ATOM 1015 O O . PHE A 1 127 ? -25.539 16.395 22.937 1.00 44.69 127 PHE A O 1
ATOM 1022 N N . LYS A 1 128 ? -26.024 14.949 21.274 1.00 41.28 128 LYS A N 1
ATOM 1023 C CA . LYS A 1 128 ? -26.990 15.802 20.589 1.00 41.28 128 LYS A CA 1
ATOM 1024 C C . LYS A 1 128 ? -28.298 15.046 20.489 1.00 41.28 128 LYS A C 1
ATOM 1026 O O . LYS A 1 128 ? -28.221 13.841 20.161 1.00 41.28 128 LYS A O 1
#

Organism: NCBI:txid408172

Secondary structure (DSSP, 8-state):
---S--SHHHHHT--GGGHHHHHHHHH-HHHHHHHHHHHHHHHHHHHHHHHHTSSHHHHHHHHHHHHHHHHHHS---TT---SSPPSS--SS--HHHHHHHHHHHHHHS-THHHHSTHHHHHTTS---

Solvent-accessible surface area (backbone atoms only — not comparable to full-atom values): 7117 Å² total; per-residue (Å²): 133,79,92,69,87,69,54,53,69,61,33,68,59,20,48,75,90,47,24,65,59,29,48,52,36,57,74,34,68,73,53,36,52,48,53,33,50,47,53,57,50,48,53,50,52,31,50,48,24,50,75,50,11,38,61,32,48,61,26,23,50,53,45,23,52,54,34,46,49,54,34,62,35,51,57,42,39,78,88,61,86,64,92,61,83,70,98,59,95,45,57,62,70,43,70,46,55,53,50,26,52,52,24,48,49,43,40,77,52,57,58,22,68,80,77,19,55,36,39,70,63,56,72,71,60,76,89,128

Mean predicted aligned error: 8.23 Å

Sequence (128 aa):
MNPFWSSAAFLLDAKWIFSGIAKWMVASPSILGLVDNLNMWGLTIIGACLILGLFSRYASYAGMILVLVYYLFTPSFWWLDYSRPGEGSYLVVNKNLIEACALFVLYQFPTSEIIGLDRLLIKYKPFK

Radius of gyration: 17.88 Å; Cα contacts (8 Å, |Δi|>4): 130; chains: 1; bounding box: 52×37×44 Å

pLDDT: mean 80.78, std 13.3, range [41.28, 94.0]